Protein AF-A0ABD4Q947-F1 (afdb_monomer_lite)

Organism: Mycobacterium tuberculosis (NCBI:txid1773)

Structure (mmCIF, N/CA/C/O backbone):
data_AF-A0ABD4Q947-F1
#
_entry.id   AF-A0ABD4Q947-F1
#
loop_
_atom_site.group_PDB
_atom_site.id
_atom_site.type_symbol
_atom_site.label_atom_id
_atom_site.label_alt_id
_atom_site.label_comp_id
_atom_site.label_asym_id
_atom_site.label_entity_id
_atom_site.label_seq_id
_atom_site.pdbx_PDB_ins_code
_atom_site.Cartn_x
_atom_site.Cartn_y
_atom_site.Cartn_z
_atom_site.occupancy
_atom_site.B_iso_or_equiv
_atom_site.auth_seq_id
_atom_site.auth_comp_id
_atom_site.auth_asym_id
_atom_site.auth_atom_id
_atom_site.pdbx_PDB_model_num
ATOM 1 N N . MET A 1 1 ? 11.661 14.458 -13.635 1.00 79.31 1 MET A N 1
ATOM 2 C CA . MET A 1 1 ? 11.630 13.186 -14.391 1.00 79.31 1 MET A CA 1
ATOM 3 C C . MET A 1 1 ? 11.349 13.495 -15.850 1.00 79.31 1 MET A C 1
ATOM 5 O O . MET A 1 1 ? 10.452 14.290 -16.094 1.00 79.31 1 MET A O 1
ATOM 9 N N . ASN A 1 2 ? 12.106 12.925 -16.791 1.00 90.62 2 ASN A N 1
ATOM 10 C CA . ASN A 1 2 ? 11.914 13.153 -18.229 1.00 90.62 2 ASN A CA 1
ATOM 11 C C . ASN A 1 2 ? 11.950 11.826 -19.013 1.00 90.62 2 ASN A C 1
ATOM 13 O O . ASN A 1 2 ? 12.915 11.522 -19.707 1.00 90.62 2 ASN A O 1
ATOM 17 N N . PHE A 1 3 ? 10.899 11.018 -18.861 1.00 95.81 3 PHE A N 1
ATOM 18 C CA . PHE A 1 3 ? 10.730 9.728 -19.545 1.00 95.81 3 PHE A CA 1
ATOM 19 C C . PHE A 1 3 ? 10.657 9.801 -21.083 1.00 95.81 3 PHE A C 1
ATOM 21 O O . PHE A 1 3 ? 11.136 8.861 -21.716 1.00 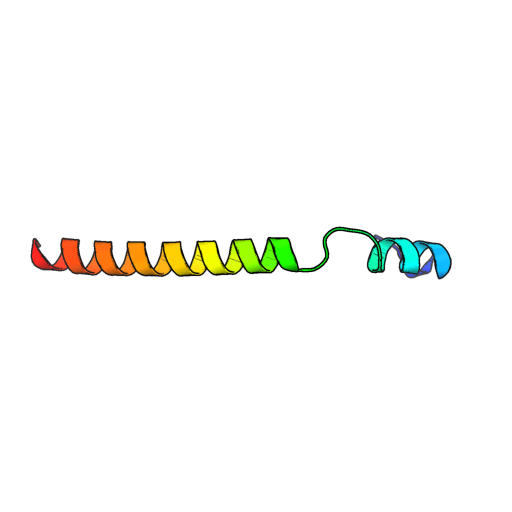95.81 3 PHE A O 1
ATOM 28 N N . PRO A 1 4 ? 10.140 10.883 -21.710 1.00 96.12 4 PRO A N 1
ATOM 29 C CA . PRO A 1 4 ? 10.114 11.003 -23.171 1.00 96.12 4 PRO A CA 1
ATOM 30 C C . PRO A 1 4 ? 11.485 10.998 -23.866 1.00 96.12 4 PRO A C 1
ATOM 32 O O . PRO A 1 4 ? 11.542 10.782 -25.070 1.00 96.12 4 PRO A O 1
ATOM 35 N N . VAL A 1 5 ? 12.582 11.248 -23.140 1.00 97.31 5 VAL A N 1
ATOM 36 C CA . VAL A 1 5 ? 13.952 11.204 -23.693 1.00 97.31 5 VAL A CA 1
ATOM 37 C C . VAL A 1 5 ? 14.549 9.791 -23.643 1.00 97.31 5 VAL A C 1
ATOM 39 O O . VAL A 1 5 ? 15.543 9.518 -24.312 1.00 97.31 5 VAL A O 1
ATOM 42 N N . LEU A 1 6 ? 13.953 8.874 -22.873 1.00 97.69 6 LEU A N 1
ATOM 43 C CA . LEU A 1 6 ? 14.385 7.479 -22.818 1.00 97.69 6 LEU A CA 1
ATOM 44 C C . LEU A 1 6 ? 13.810 6.695 -24.007 1.00 97.69 6 LEU A C 1
ATOM 46 O O . LEU A 1 6 ? 12.655 6.917 -24.380 1.00 97.69 6 LEU A O 1
ATOM 50 N N . PRO A 1 7 ? 14.572 5.749 -24.582 1.00 97.94 7 PRO A N 1
ATOM 51 C CA . PRO A 1 7 ? 14.055 4.895 -25.640 1.00 97.94 7 PRO A CA 1
ATOM 52 C C . PRO A 1 7 ? 12.958 3.955 -25.091 1.00 97.94 7 PRO A C 1
ATOM 54 O O . PRO A 1 7 ? 12.909 3.688 -23.879 1.00 97.94 7 PRO A O 1
ATOM 57 N N . PRO A 1 8 ? 12.047 3.465 -25.951 1.00 97.69 8 PRO A N 1
ATOM 58 C CA . PRO A 1 8 ? 10.869 2.706 -25.526 1.00 97.69 8 PRO A CA 1
ATOM 59 C C . PRO A 1 8 ? 11.204 1.425 -24.752 1.00 97.69 8 PRO A C 1
ATOM 61 O O . PRO A 1 8 ? 10.442 1.035 -23.869 1.00 97.69 8 PRO A O 1
ATOM 64 N N . GLU A 1 9 ? 12.348 0.798 -25.011 1.00 98.38 9 GLU A N 1
ATOM 65 C CA . GLU A 1 9 ? 12.825 -0.406 -24.325 1.00 98.38 9 GLU A CA 1
ATOM 66 C C . GLU A 1 9 ? 13.054 -0.147 -22.832 1.00 98.38 9 GLU A C 1
ATOM 68 O O . GLU A 1 9 ? 12.665 -0.959 -21.991 1.00 98.38 9 GLU A O 1
ATOM 73 N N . ILE A 1 10 ? 13.627 1.011 -22.489 1.00 97.75 10 ILE A N 1
ATOM 74 C CA . ILE A 1 10 ? 13.909 1.380 -21.096 1.00 97.75 10 ILE A CA 1
ATOM 75 C C . ILE A 1 10 ? 12.608 1.670 -20.355 1.00 97.75 10 ILE A C 1
ATOM 77 O O . ILE A 1 10 ? 12.383 1.127 -19.273 1.00 97.75 10 ILE A O 1
ATOM 81 N N . ASN A 1 11 ? 11.717 2.466 -20.952 1.00 97.88 11 ASN A N 1
ATOM 82 C CA . ASN A 1 11 ? 10.410 2.743 -20.355 1.00 97.88 11 ASN A CA 1
ATOM 83 C C . ASN A 1 11 ? 9.586 1.453 -20.179 1.00 97.88 11 ASN A C 1
ATOM 85 O O . ASN A 1 11 ? 8.932 1.277 -19.153 1.00 97.88 11 ASN A O 1
ATOM 89 N N . SER A 1 12 ? 9.673 0.519 -21.131 1.00 97.56 12 SER A N 1
ATOM 90 C CA . SER A 1 12 ? 8.982 -0.773 -21.056 1.00 97.56 12 SER A CA 1
ATOM 91 C C . SER A 1 12 ? 9.515 -1.644 -19.919 1.00 97.56 12 SER A C 1
ATOM 93 O O . SER A 1 12 ? 8.726 -2.155 -19.127 1.00 97.56 12 SER A O 1
ATOM 95 N N . VAL A 1 13 ? 10.838 -1.783 -19.777 1.00 97.75 13 VAL A N 1
ATOM 96 C CA . VAL A 1 13 ? 11.426 -2.552 -18.664 1.00 97.75 13 VAL A CA 1
ATOM 97 C C . VAL A 1 13 ? 11.036 -1.946 -17.316 1.00 97.75 13 VAL A C 1
ATOM 99 O O . VAL A 1 13 ? 10.684 -2.688 -16.402 1.00 97.75 13 VAL A O 1
ATOM 102 N N . LEU A 1 14 ? 11.032 -0.618 -17.187 1.00 95.75 14 LEU A N 1
ATOM 103 C CA . LEU A 1 14 ? 10.610 0.049 -15.952 1.00 95.75 14 LEU A CA 1
ATOM 104 C C . LEU A 1 14 ? 9.129 -0.193 -15.619 1.00 95.75 14 LEU A C 1
ATOM 106 O O . LEU A 1 14 ? 8.794 -0.306 -14.445 1.00 95.75 14 LEU A O 1
ATOM 110 N N . MET A 1 15 ? 8.253 -0.280 -16.625 1.00 95.88 15 MET A N 1
ATOM 111 C CA . MET A 1 15 ? 6.812 -0.478 -16.422 1.00 95.88 15 MET A CA 1
ATOM 112 C C . MET A 1 15 ? 6.434 -1.938 -16.148 1.00 95.88 15 MET A C 1
ATOM 114 O O . MET A 1 15 ? 5.525 -2.199 -15.363 1.00 95.88 15 MET A O 1
ATOM 118 N N . TYR A 1 16 ? 7.099 -2.885 -16.812 1.00 96.06 16 TYR A N 1
ATOM 119 C CA . TYR A 1 16 ? 6.742 -4.307 -16.757 1.00 96.06 16 TYR A CA 1
ATOM 120 C C . TYR A 1 16 ? 7.576 -5.125 -15.768 1.00 96.06 16 TYR A C 1
ATOM 122 O O . TYR A 1 16 ? 7.252 -6.286 -15.517 1.00 96.06 16 TYR A O 1
ATOM 130 N N . SER A 1 17 ? 8.636 -4.550 -15.200 1.00 95.75 17 SER A N 1
ATOM 131 C CA . SER A 1 17 ? 9.361 -5.164 -14.086 1.00 95.75 17 SER A CA 1
ATOM 132 C C . SER A 1 17 ? 8.760 -4.769 -12.731 1.00 95.75 17 SER A C 1
ATOM 134 O O . SER A 1 17 ? 8.036 -3.785 -12.603 1.00 95.75 17 SER A O 1
ATOM 136 N N . GLY A 1 18 ? 9.079 -5.546 -11.694 1.00 95.38 18 GLY A N 1
ATOM 137 C CA . GLY A 1 18 ? 8.686 -5.261 -10.313 1.00 95.38 18 GLY A CA 1
ATOM 138 C C . GLY A 1 18 ? 7.502 -6.087 -9.805 1.00 95.38 18 GLY A C 1
ATOM 139 O O . GLY A 1 18 ? 7.019 -7.007 -10.457 1.00 95.38 18 GLY A O 1
ATOM 140 N N . ALA A 1 19 ? 7.059 -5.771 -8.587 1.00 95.81 19 ALA A N 1
ATOM 141 C CA . ALA A 1 19 ? 6.086 -6.568 -7.830 1.00 95.81 19 ALA A CA 1
ATOM 142 C C . ALA A 1 19 ? 4.611 -6.348 -8.239 1.00 95.81 19 ALA A C 1
ATOM 144 O O . ALA A 1 19 ? 3.709 -6.929 -7.633 1.00 95.81 19 ALA A O 1
ATOM 145 N N . GLY A 1 20 ? 4.350 -5.501 -9.241 1.00 95.25 20 GLY A N 1
ATOM 146 C CA . GLY A 1 20 ? 2.997 -5.116 -9.643 1.00 95.25 20 GLY A CA 1
ATOM 147 C C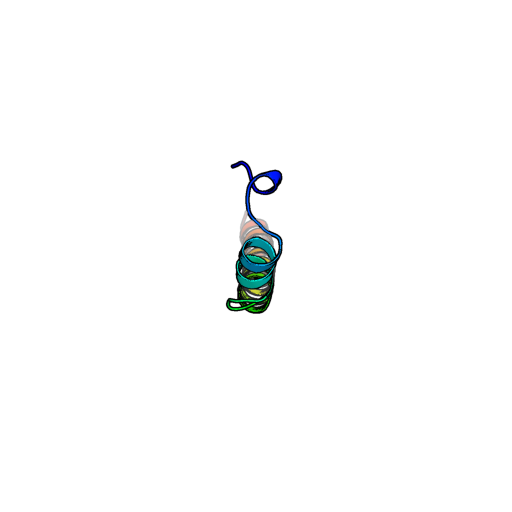 . GLY A 1 20 ? 2.229 -4.383 -8.535 1.00 95.25 20 GLY A C 1
ATOM 148 O O . GLY A 1 20 ? 2.815 -3.779 -7.638 1.00 95.25 20 GLY A O 1
ATOM 149 N N . SER A 1 21 ? 0.896 -4.431 -8.590 1.00 97.50 21 SER A N 1
ATOM 150 C CA . SER A 1 21 ? 0.017 -3.735 -7.637 1.00 97.50 21 SER A CA 1
ATOM 151 C C . SER A 1 21 ? -0.258 -4.509 -6.343 1.00 97.50 21 SER A C 1
ATOM 153 O O . SER A 1 21 ? -0.835 -3.941 -5.421 1.00 97.50 21 SER A O 1
ATOM 155 N N . SER A 1 22 ? 0.151 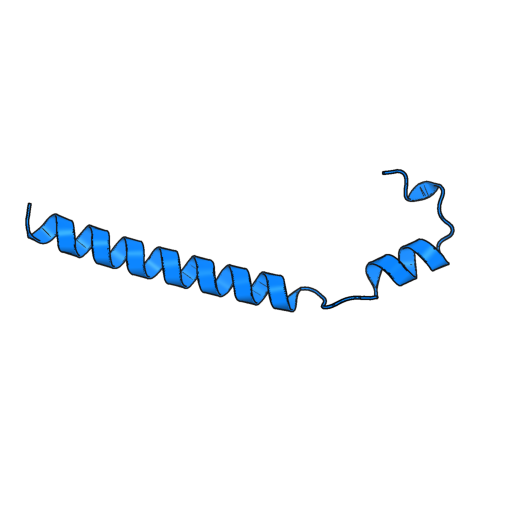-5.778 -6.237 1.00 97.56 22 SER A N 1
ATOM 156 C CA . SER A 1 22 ? -0.173 -6.639 -5.087 1.00 97.56 22 SER A CA 1
ATOM 157 C C . SER A 1 22 ? 0.227 -6.035 -3.726 1.00 97.56 22 SER A C 1
ATOM 159 O O . SER A 1 22 ? -0.628 -5.977 -2.841 1.00 97.56 22 SER A O 1
ATOM 161 N N . PRO A 1 23 ? 1.440 -5.466 -3.543 1.00 98.38 23 PRO A N 1
ATOM 162 C CA . PRO A 1 23 ? 1.792 -4.804 -2.283 1.00 98.38 23 PRO A CA 1
ATOM 163 C C . PRO A 1 23 ? 0.898 -3.602 -1.949 1.00 98.38 23 PRO A C 1
ATOM 165 O O . PRO A 1 23 ? 0.606 -3.357 -0.782 1.00 98.38 23 PRO A O 1
ATOM 168 N N . LEU A 1 24 ? 0.433 -2.865 -2.965 1.00 98.56 24 LEU A N 1
ATOM 169 C CA . LEU A 1 24 ? -0.474 -1.732 -2.775 1.00 98.56 24 LEU A CA 1
ATOM 170 C C . LEU A 1 24 ? -1.878 -2.203 -2.374 1.00 98.56 24 LEU A C 1
ATOM 172 O O . LEU A 1 24 ? -2.504 -1.583 -1.521 1.00 98.56 24 LEU A O 1
ATOM 176 N N . LEU A 1 25 ? -2.347 -3.323 -2.934 1.00 98.69 25 LEU A N 1
ATOM 177 C CA . LEU A 1 25 ? -3.610 -3.949 -2.531 1.00 98.69 25 LEU A CA 1
ATOM 178 C C . LEU A 1 25 ? -3.545 -4.487 -1.096 1.00 98.69 25 LEU A C 1
ATOM 180 O O . LEU A 1 25 ? -4.492 -4.309 -0.336 1.00 98.69 25 LEU A O 1
ATOM 184 N N . ALA A 1 26 ? -2.420 -5.086 -0.698 1.00 98.69 26 ALA A N 1
ATOM 185 C CA . ALA A 1 26 ? -2.207 -5.521 0.681 1.00 98.69 26 ALA A CA 1
ATOM 186 C C . ALA A 1 26 ? -2.208 -4.332 1.658 1.00 98.69 26 ALA A C 1
ATOM 188 O O . ALA A 1 26 ? -2.828 -4.403 2.718 1.00 98.69 26 ALA A O 1
ATOM 189 N N . ALA A 1 27 ? -1.561 -3.223 1.285 1.00 98.69 27 ALA A N 1
ATOM 190 C CA . ALA A 1 27 ? -1.597 -1.994 2.073 1.00 98.69 27 ALA A CA 1
ATOM 191 C C . ALA A 1 27 ? -3.018 -1.418 2.177 1.00 98.69 27 ALA A C 1
ATOM 193 O O . ALA A 1 27 ? -3.412 -0.995 3.258 1.00 98.69 27 ALA A O 1
ATOM 194 N N . ALA A 1 28 ? -3.796 -1.429 1.089 1.00 98.75 28 ALA A N 1
ATOM 195 C CA . ALA A 1 28 ? -5.190 -0.984 1.103 1.00 98.75 28 ALA A CA 1
ATOM 196 C C . ALA A 1 28 ? -6.040 -1.810 2.083 1.00 98.75 28 ALA A C 1
ATOM 198 O O . ALA A 1 28 ? -6.682 -1.234 2.953 1.00 98.75 28 ALA A O 1
ATOM 199 N N . ALA A 1 29 ? -5.943 -3.143 2.034 1.00 98.75 29 ALA A N 1
ATOM 200 C CA . ALA A 1 29 ? -6.650 -4.017 2.971 1.00 98.75 29 ALA A CA 1
ATOM 201 C C . ALA A 1 29 ? -6.244 -3.772 4.439 1.00 98.75 29 ALA A C 1
ATOM 203 O O . ALA A 1 29 ? -7.079 -3.831 5.338 1.00 98.75 29 ALA A O 1
ATOM 204 N N . ALA A 1 30 ? -4.967 -3.469 4.696 1.00 98.75 30 ALA A N 1
ATOM 205 C CA . ALA A 1 30 ? -4.508 -3.112 6.037 1.00 98.75 30 ALA A CA 1
ATOM 206 C C . ALA A 1 30 ? -5.093 -1.770 6.515 1.00 98.75 30 ALA A C 1
ATOM 208 O O . ALA A 1 30 ? -5.451 -1.643 7.685 1.00 98.75 30 ALA A O 1
ATOM 209 N N . TRP A 1 31 ? -5.213 -0.782 5.621 1.00 98.81 31 TRP A N 1
ATOM 210 C CA . TRP A 1 31 ? -5.873 0.489 5.930 1.00 98.81 31 TRP A CA 1
ATOM 211 C C . TRP A 1 31 ? -7.369 0.319 6.199 1.00 98.81 31 TRP A C 1
ATOM 213 O O . TRP A 1 31 ? -7.873 0.944 7.131 1.00 98.81 31 TRP A O 1
ATOM 223 N N . ASP A 1 32 ? -8.051 -0.549 5.450 1.00 98.81 32 ASP A N 1
ATOM 224 C CA . ASP A 1 32 ? -9.458 -0.885 5.697 1.00 98.81 32 ASP A CA 1
ATOM 225 C C . ASP A 1 32 ? -9.638 -1.512 7.089 1.00 98.81 32 ASP A C 1
ATOM 227 O O . ASP A 1 32 ? -10.480 -1.062 7.866 1.00 98.81 32 ASP A O 1
ATOM 231 N N . GLY A 1 33 ? -8.786 -2.480 7.451 1.00 98.69 33 GLY A N 1
ATOM 232 C CA . GLY A 1 33 ? -8.806 -3.089 8.785 1.00 98.69 33 GLY A CA 1
ATOM 233 C C . GLY A 1 33 ? -8.527 -2.083 9.907 1.00 98.69 33 GLY A C 1
ATOM 234 O O . GLY A 1 33 ? -9.196 -2.093 10.937 1.00 98.69 33 GLY A O 1
ATOM 235 N N . LEU A 1 34 ? -7.587 -1.153 9.704 1.00 98.69 34 LEU A N 1
ATOM 236 C CA . LEU A 1 34 ? -7.339 -0.085 10.675 1.00 98.69 34 LEU A CA 1
ATOM 237 C C . LEU A 1 34 ? -8.562 0.830 10.851 1.00 98.69 34 LEU A C 1
ATOM 239 O O . LEU A 1 34 ? -8.860 1.247 11.971 1.00 98.69 34 LEU A O 1
ATOM 243 N N . ALA A 1 35 ? -9.258 1.161 9.762 1.00 98.75 35 ALA A N 1
ATOM 244 C CA . ALA A 1 35 ? -10.451 1.999 9.815 1.00 98.75 35 ALA A CA 1
ATOM 245 C C . ALA A 1 35 ? -11.593 1.324 10.594 1.00 98.75 35 ALA A C 1
ATOM 247 O O . ALA A 1 35 ? -12.267 1.991 11.383 1.00 98.75 35 ALA A O 1
ATOM 248 N N . GLU A 1 36 ? -11.780 0.013 10.419 1.00 98.81 36 GLU A N 1
ATOM 249 C CA . GLU A 1 36 ? -12.762 -0.779 11.170 1.00 98.81 36 GLU A CA 1
ATOM 250 C C . GLU A 1 36 ? -12.473 -0.764 12.678 1.00 98.81 36 GLU A C 1
ATOM 252 O O . GLU A 1 36 ? -13.350 -0.420 13.477 1.00 98.81 36 GLU A O 1
ATOM 257 N N . GLU A 1 37 ? -11.228 -1.043 13.070 1.00 98.69 37 GLU A N 1
ATOM 258 C CA . GLU A 1 37 ? -10.816 -1.056 14.478 1.00 98.69 37 GLU A CA 1
ATOM 259 C C . GLU A 1 37 ? -10.961 0.322 15.137 1.00 98.69 37 GLU A C 1
ATOM 261 O O . GLU A 1 37 ? -11.459 0.435 16.260 1.00 98.69 37 GLU A O 1
ATOM 266 N N . LEU A 1 38 ? -10.594 1.396 14.429 1.00 98.62 38 LEU A N 1
ATOM 267 C CA . LEU A 1 38 ? -10.795 2.763 14.918 1.00 98.62 38 LEU A CA 1
ATOM 268 C C . LEU A 1 38 ? -12.282 3.102 15.088 1.00 98.62 38 LEU A C 1
ATOM 270 O O . LEU A 1 38 ? -12.650 3.752 16.070 1.00 98.62 38 LEU A O 1
ATOM 274 N N . GLY A 1 39 ? -13.138 2.651 14.169 1.00 98.56 39 GLY A N 1
ATOM 275 C CA . GLY A 1 39 ? -14.589 2.809 14.275 1.00 98.56 39 GLY A CA 1
ATOM 276 C C . GLY A 1 39 ? -15.166 2.076 15.489 1.00 98.56 39 GLY A C 1
ATOM 277 O O . GLY A 1 39 ? -15.909 2.670 16.273 1.00 98.56 39 GLY A O 1
ATOM 278 N N . SER A 1 40 ? -14.772 0.816 15.687 1.00 98.44 40 SER A N 1
ATOM 279 C CA . SER A 1 40 ? -15.149 0.008 16.855 1.00 98.44 40 SER A CA 1
ATOM 280 C C . SER A 1 40 ? -14.702 0.662 18.167 1.00 98.44 40 SER A C 1
ATOM 282 O O . SER A 1 40 ? -15.500 0.827 19.097 1.00 98.44 40 SER A O 1
ATOM 284 N N . ALA A 1 41 ? -13.451 1.127 18.224 1.00 98.25 41 ALA A N 1
ATOM 285 C CA . ALA A 1 41 ? -12.916 1.832 19.381 1.00 98.25 41 ALA A CA 1
ATOM 286 C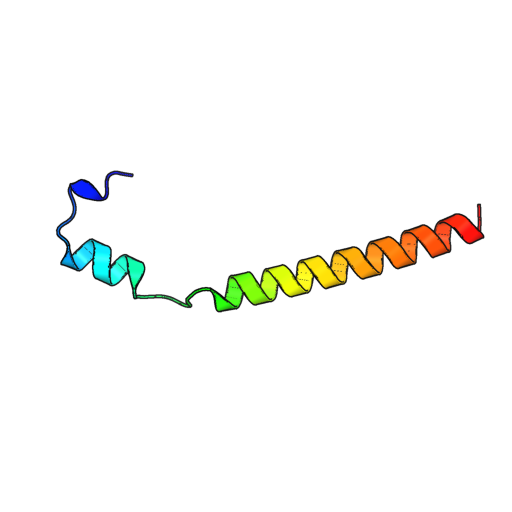 C . ALA A 1 41 ? -13.714 3.110 19.683 1.00 98.25 41 ALA A C 1
ATOM 288 O O . ALA A 1 41 ? -14.098 3.326 20.831 1.00 98.25 41 ALA A O 1
ATOM 289 N N . ALA A 1 42 ? -14.019 3.928 18.672 1.00 98.31 42 ALA A N 1
ATOM 290 C CA . ALA A 1 42 ? -14.805 5.150 18.844 1.00 98.31 42 ALA A CA 1
ATOM 291 C C . ALA A 1 42 ? -16.213 4.871 19.397 1.00 98.31 42 ALA A C 1
ATOM 293 O O . ALA A 1 42 ? -16.656 5.564 20.316 1.00 98.31 42 ALA A O 1
ATOM 294 N N . VAL A 1 43 ? -16.892 3.836 18.890 1.00 98.19 43 VAL A N 1
ATOM 295 C CA . VAL A 1 43 ? -18.194 3.400 19.419 1.00 98.19 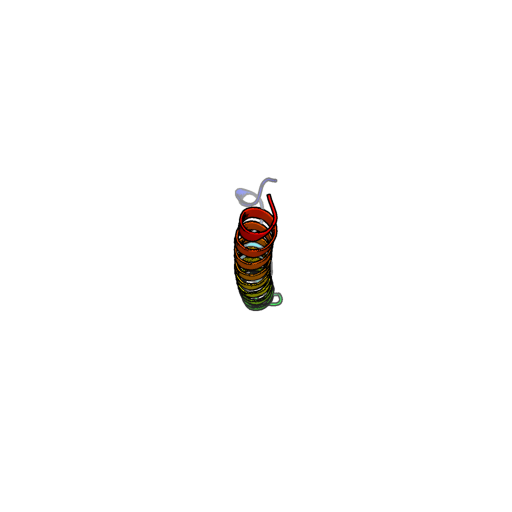43 VAL A CA 1
ATOM 296 C C . VAL A 1 43 ? -18.064 2.970 20.879 1.00 98.19 43 VAL A C 1
ATOM 298 O O . VAL A 1 43 ? -18.849 3.423 21.708 1.00 98.19 43 VAL A O 1
ATOM 301 N N . SER A 1 44 ? -17.062 2.150 21.206 1.00 97.94 44 SER A N 1
ATOM 302 C CA . SER A 1 44 ? -16.805 1.681 22.573 1.00 97.94 44 SER A CA 1
ATOM 303 C C . SER A 1 44 ? -16.565 2.839 23.549 1.00 97.94 44 SER A C 1
ATOM 305 O O . SER A 1 44 ? -17.209 2.910 24.595 1.00 97.94 44 SER A O 1
ATOM 307 N N . PHE A 1 45 ? -15.713 3.803 23.181 1.00 97.06 45 PHE A N 1
ATOM 308 C CA . PHE A 1 45 ? -15.472 5.000 23.99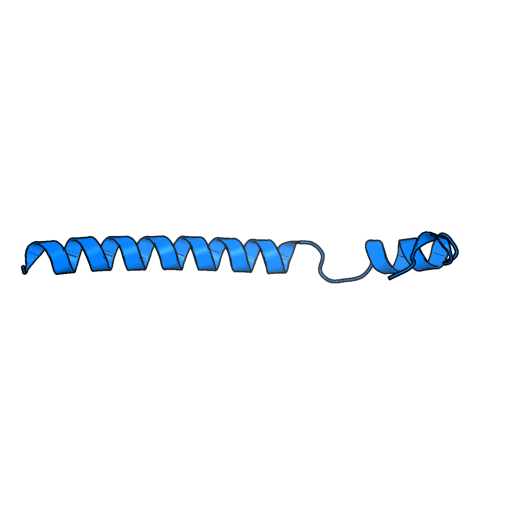2 1.00 97.06 45 PHE A CA 1
ATOM 309 C C . PHE A 1 45 ? -16.750 5.819 24.204 1.00 97.06 45 PHE A C 1
ATOM 311 O O . PHE A 1 45 ? -17.027 6.223 25.332 1.00 97.06 45 PHE A O 1
ATOM 318 N N . GLY A 1 46 ? -17.559 5.996 23.156 1.00 96.69 46 GLY A N 1
ATOM 319 C CA . GLY A 1 46 ? -18.832 6.714 23.236 1.00 96.69 46 GLY A CA 1
ATOM 320 C C . GLY A 1 46 ? -19.912 6.036 24.088 1.00 96.69 46 GLY A C 1
ATOM 321 O O . GLY A 1 46 ? -20.919 6.668 24.375 1.00 96.69 46 GLY A O 1
ATOM 322 N N . GLN A 1 47 ? -19.747 4.769 24.489 1.00 95.50 47 GLN A N 1
ATOM 323 C CA . GLN A 1 47 ? -20.661 4.105 25.435 1.00 95.50 47 GLN A CA 1
ATOM 324 C C . GLN A 1 47 ? -20.307 4.372 26.905 1.00 95.50 47 GLN A C 1
ATOM 326 O O . GLN A 1 47 ? -21.131 4.121 27.783 1.00 95.50 47 GLN A O 1
ATOM 331 N N . VAL A 1 48 ? -19.084 4.829 27.191 1.00 93.06 48 VAL A N 1
ATOM 332 C CA . VAL A 1 48 ? -18.591 5.040 28.564 1.00 93.06 48 VAL A CA 1
ATOM 333 C C . VAL A 1 48 ? -18.632 6.520 28.970 1.00 93.06 48 VAL A C 1
ATOM 335 O O . VAL A 1 48 ? -18.647 6.819 30.164 1.00 93.06 48 VAL A O 1
ATOM 338 N N . THR A 1 49 ? -18.664 7.437 27.998 1.00 70.06 49 THR A N 1
ATOM 339 C CA . THR A 1 49 ? -18.821 8.893 28.188 1.00 70.06 49 THR A CA 1
ATOM 340 C C . THR A 1 49 ? -20.262 9.336 28.009 1.00 70.06 49 THR A C 1
ATOM 342 O O . THR A 1 49 ? -20.738 10.130 28.847 1.00 70.06 49 THR A O 1
#

pLDDT: mean 96.49, std 4.87, range [70.06, 98.81]

Sequence (49 aa):
MNFPVLPPEINSVLMYSGAGSSPLLAAAAAWDGLAEELGSAAVSFGQVT

Secondary structure (DSSP, 8-state):
--GGGS-HHHHHHHHHSS-TTHHHHHHHHHHHHHHHHHHHHHHHHHHH-

Radius of gyration: 20.88 Å; chains: 1; bounding box: 35×20×54 Å

Foldseek 3Di:
DCCVVDDPVVVVCVVPDDDPCVVVVVVVVVVVVVVVVVVVVVVVVVVVD

InterPro domains:
  IPR000030 PPE domain [PF00823] (2-49)
  IPR038332 PPE superfamily [G3DSA:1.20.1260.20] (1-49)
  IPR038332 PPE superfamily [SSF140459] (2-49)